Protein AF-A0A8T6W938-F1 (afdb_monomer_lite)

Sequence (135 aa):
MGISQRRRRYALAYLPLYLACYQTELKKRYVLYPPSIAGSMGMLTKFKHVFGVAKIKSLLQHRSKSITSLLNQLLTVVEHNPVFGKEISDAGVKANISRTKESRKRINIGLEGLKSEGWISESEFQAFSELLIKT

Structure (mmCIF, N/CA/C/O backbone):
data_AF-A0A8T6W938-F1
#
_entry.id   AF-A0A8T6W938-F1
#
loop_
_atom_site.group_PDB
_atom_site.id
_atom_site.type_symbol
_atom_site.label_atom_id
_atom_site.label_alt_id
_atom_si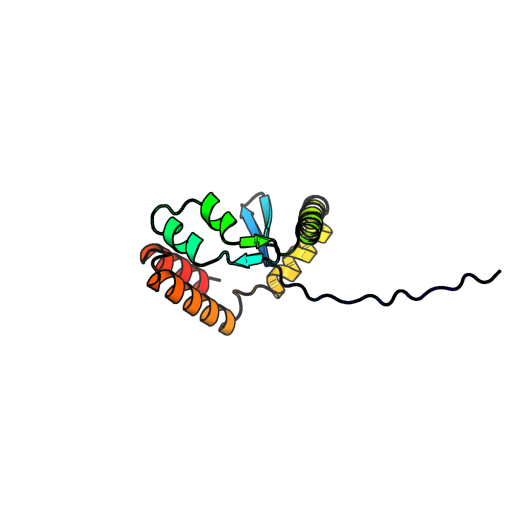te.label_comp_id
_atom_site.label_asym_id
_atom_site.label_entity_id
_atom_site.label_seq_id
_atom_site.pdbx_PDB_ins_code
_atom_site.Cartn_x
_atom_site.Cartn_y
_atom_site.Cartn_z
_atom_site.occupancy
_atom_site.B_iso_or_equiv
_atom_site.auth_seq_id
_atom_site.auth_comp_id
_atom_site.auth_asym_id
_atom_site.auth_atom_id
_atom_site.pdbx_PDB_model_num
ATOM 1 N N . MET A 1 1 ? 20.040 -25.601 -40.547 1.00 40.53 1 MET A N 1
ATOM 2 C CA . MET A 1 1 ? 19.518 -25.896 -39.195 1.00 40.53 1 MET A CA 1
ATOM 3 C C . MET A 1 1 ? 18.621 -24.743 -38.763 1.00 40.53 1 MET A C 1
ATOM 5 O O . MET A 1 1 ? 19.125 -23.647 -38.571 1.00 40.53 1 MET A O 1
ATOM 9 N N . GLY A 1 2 ? 17.301 -24.943 -38.725 1.00 46.81 2 GLY A N 1
ATOM 10 C CA . GLY A 1 2 ? 16.335 -23.894 -38.378 1.00 46.81 2 GLY A CA 1
ATOM 11 C C . GLY A 1 2 ? 15.953 -23.976 -36.904 1.00 46.81 2 GLY A C 1
ATOM 12 O O . GLY A 1 2 ? 15.388 -24.976 -36.469 1.00 46.81 2 GLY A O 1
ATOM 13 N N . ILE A 1 3 ? 16.273 -22.943 -36.127 1.00 55.12 3 ILE A N 1
ATOM 14 C CA . ILE A 1 3 ? 15.902 -22.862 -34.713 1.00 55.12 3 ILE A CA 1
ATOM 15 C C . ILE A 1 3 ? 14.399 -22.576 -34.657 1.00 55.12 3 ILE A C 1
ATOM 17 O O . ILE A 1 3 ? 13.957 -21.470 -34.961 1.00 55.12 3 ILE A O 1
ATOM 21 N N . SER A 1 4 ? 13.601 -23.580 -34.294 1.00 57.41 4 SER A N 1
ATOM 22 C CA . SER A 1 4 ? 12.170 -23.418 -34.023 1.00 57.41 4 SER A CA 1
ATOM 23 C C . SER A 1 4 ? 11.987 -22.414 -32.876 1.00 57.41 4 SER A C 1
ATOM 25 O O . SER A 1 4 ? 12.089 -22.773 -31.700 1.00 57.41 4 SER A O 1
ATOM 27 N N . GLN A 1 5 ? 11.701 -21.150 -33.201 1.00 59.56 5 GLN A N 1
ATOM 28 C CA . GLN A 1 5 ? 11.274 -20.146 -32.229 1.00 59.56 5 GLN A CA 1
ATOM 29 C C . GLN A 1 5 ? 9.915 -20.552 -31.652 1.00 59.56 5 GLN A C 1
ATOM 31 O O . GLN A 1 5 ? 8.846 -20.238 -32.177 1.00 59.56 5 GLN A O 1
ATOM 36 N N . ARG A 1 6 ? 9.953 -21.269 -30.530 1.00 61.56 6 ARG A N 1
ATOM 37 C CA . ARG A 1 6 ? 8.773 -21.606 -29.739 1.00 61.56 6 ARG A CA 1
ATOM 38 C C . ARG A 1 6 ? 8.257 -20.305 -29.114 1.00 61.56 6 ARG A C 1
ATOM 40 O O . ARG A 1 6 ? 8.745 -19.896 -28.063 1.00 61.56 6 ARG A O 1
ATOM 47 N N . ARG A 1 7 ? 7.309 -19.621 -29.772 1.00 60.56 7 ARG A N 1
ATOM 48 C CA . ARG A 1 7 ? 6.605 -18.450 -29.213 1.00 60.56 7 ARG A CA 1
ATOM 49 C C . ARG A 1 7 ? 6.051 -18.833 -27.836 1.00 60.56 7 ARG A C 1
ATOM 51 O O . ARG A 1 7 ? 5.063 -19.562 -27.746 1.00 60.56 7 ARG A O 1
ATOM 58 N N . ARG A 1 8 ? 6.698 -18.382 -26.756 1.00 65.12 8 ARG A N 1
ATOM 59 C CA . ARG A 1 8 ? 6.170 -18.532 -25.395 1.00 65.12 8 ARG A CA 1
ATOM 60 C C . ARG A 1 8 ? 4.864 -17.746 -25.335 1.00 65.12 8 ARG A C 1
ATOM 62 O O . ARG A 1 8 ? 4.865 -16.530 -25.487 1.00 65.12 8 ARG A O 1
ATOM 69 N N . ARG A 1 9 ? 3.741 -18.442 -25.144 1.00 64.81 9 ARG A N 1
ATOM 70 C CA . ARG A 1 9 ? 2.479 -17.794 -24.780 1.00 64.81 9 ARG A CA 1
ATOM 71 C C . ARG A 1 9 ? 2.653 -17.257 -23.362 1.00 64.81 9 ARG A C 1
ATOM 73 O O . ARG A 1 9 ? 2.681 -18.034 -22.413 1.00 64.81 9 ARG A O 1
ATOM 80 N N . TYR A 1 10 ? 2.853 -15.951 -23.231 1.00 68.69 10 TYR A N 1
ATOM 81 C CA . TYR A 1 10 ? 2.894 -15.292 -21.932 1.00 68.69 10 TYR A CA 1
ATOM 82 C C . TYR A 1 10 ? 1.469 -15.216 -21.381 1.00 68.69 10 TYR A C 1
ATOM 84 O O . TYR A 1 10 ? 0.578 -14.678 -22.035 1.00 68.69 10 TYR A O 1
ATOM 92 N N . ALA A 1 11 ? 1.250 -15.771 -20.191 1.00 74.69 11 ALA A N 1
ATOM 93 C CA . ALA A 1 11 ? 0.026 -15.533 -19.443 1.00 74.69 11 ALA A CA 1
ATOM 94 C C . ALA A 1 11 ? 0.171 -14.194 -18.711 1.00 74.69 11 ALA A C 1
ATOM 96 O O . ALA A 1 11 ? 1.070 -14.029 -17.886 1.00 74.69 11 ALA A O 1
ATOM 97 N N . LEU A 1 12 ? -0.693 -13.232 -19.031 1.00 72.69 12 LEU A N 1
ATOM 98 C CA . LEU A 1 12 ? -0.795 -11.977 -18.292 1.00 72.69 12 LEU A CA 1
ATOM 99 C C . LEU A 1 12 ? -1.600 -12.230 -17.016 1.00 72.69 12 LEU A C 1
ATOM 101 O O . LEU A 1 12 ? -2.785 -12.552 -17.076 1.00 72.69 12 LEU A O 1
ATOM 105 N N . ALA A 1 13 ? -0.952 -12.097 -15.862 1.00 68.31 13 ALA A N 1
ATOM 106 C CA . ALA A 1 13 ? -1.606 -12.154 -14.562 1.00 68.31 13 ALA A CA 1
ATOM 107 C C . ALA A 1 13 ? -1.780 -10.730 -14.020 1.00 68.31 13 ALA A C 1
ATOM 109 O O . ALA A 1 13 ? -0.797 -10.047 -13.738 1.00 68.31 13 ALA A O 1
ATOM 110 N N . TYR A 1 14 ? -3.029 -10.290 -13.861 1.00 69.19 14 TYR A N 1
ATOM 111 C CA . TYR A 1 14 ? -3.341 -9.021 -13.206 1.00 69.19 14 TYR A CA 1
ATOM 112 C C . TYR A 1 14 ? -3.360 -9.228 -11.700 1.00 69.19 14 TYR A C 1
ATOM 114 O O . TYR A 1 14 ? -4.185 -9.977 -11.174 1.00 69.19 14 TYR A O 1
ATOM 122 N N . LEU A 1 15 ? -2.430 -8.576 -11.011 1.00 72.62 15 LEU A N 1
ATOM 123 C CA . LEU A 1 15 ? -2.231 -8.772 -9.590 1.00 72.62 15 LEU A CA 1
ATOM 124 C C . LEU A 1 15 ? -2.336 -7.434 -8.846 1.00 72.62 15 LEU A C 1
ATOM 126 O O . LEU A 1 15 ? -1.508 -6.554 -9.084 1.00 72.62 15 LEU A O 1
ATOM 130 N N . PRO A 1 16 ? -3.328 -7.261 -7.953 1.00 74.75 16 PRO A N 1
ATOM 131 C CA . PRO A 1 16 ? -3.483 -6.020 -7.212 1.00 74.75 16 PRO A CA 1
ATOM 132 C C . PRO A 1 16 ? -2.396 -5.912 -6.141 1.00 74.75 16 PRO A C 1
ATOM 134 O O . PRO A 1 16 ? -2.269 -6.782 -5.279 1.00 74.75 16 PRO A O 1
ATOM 137 N N . LEU A 1 17 ? -1.624 -4.831 -6.194 1.00 79.75 17 LEU A N 1
ATOM 138 C CA . LEU A 1 17 ? -0.626 -4.467 -5.193 1.00 79.75 17 LEU A CA 1
ATOM 139 C C . LEU A 1 17 ? -0.807 -3.004 -4.805 1.00 79.75 17 LEU A C 1
ATOM 141 O O . LEU A 1 17 ? -1.305 -2.208 -5.602 1.00 79.75 17 LEU A O 1
ATOM 145 N N . TYR A 1 18 ? -0.376 -2.656 -3.597 1.00 83.50 18 TYR A N 1
ATOM 146 C CA . TYR A 1 18 ? -0.372 -1.273 -3.138 1.00 83.50 18 TYR A CA 1
ATOM 147 C C . TYR A 1 18 ? 1.061 -0.833 -2.873 1.00 83.50 18 TYR A C 1
ATOM 149 O O . TYR A 1 18 ? 1.810 -1.509 -2.168 1.00 83.50 18 TYR A O 1
ATOM 157 N N . LEU A 1 19 ? 1.435 0.312 -3.434 1.00 86.38 19 LEU A N 1
ATOM 158 C CA . LEU A 1 19 ? 2.717 0.957 -3.191 1.00 86.38 19 LEU A CA 1
ATOM 159 C C . LEU A 1 19 ? 2.470 2.242 -2.403 1.00 86.38 19 LEU A C 1
ATOM 161 O O . LEU A 1 19 ? 1.712 3.103 -2.843 1.00 86.38 19 LEU A O 1
ATOM 165 N N . ALA A 1 20 ? 3.118 2.368 -1.251 1.00 86.31 20 ALA A N 1
ATOM 166 C CA . ALA A 1 20 ? 3.124 3.581 -0.449 1.00 86.31 20 ALA A CA 1
ATOM 167 C C . ALA A 1 20 ? 4.504 4.240 -0.520 1.00 86.31 20 ALA A C 1
ATOM 169 O O . ALA A 1 20 ? 5.526 3.564 -0.414 1.00 86.31 20 ALA A O 1
ATOM 170 N N . CYS A 1 21 ? 4.534 5.562 -0.673 1.00 86.56 21 CYS A N 1
ATOM 171 C CA . CYS A 1 21 ? 5.752 6.359 -0.586 1.00 86.56 21 CYS A CA 1
ATOM 172 C C . CYS A 1 21 ? 5.655 7.275 0.632 1.00 86.56 21 CYS A C 1
ATOM 174 O O . CYS A 1 21 ? 4.808 8.164 0.675 1.00 86.56 21 CYS A O 1
ATOM 176 N N . TYR A 1 22 ? 6.539 7.071 1.604 1.00 83.50 22 TYR A N 1
ATOM 177 C CA . TYR A 1 22 ? 6.725 7.977 2.729 1.00 83.50 22 TYR A CA 1
ATOM 178 C C . TYR A 1 22 ? 7.856 8.933 2.380 1.00 83.50 22 TYR A C 1
ATOM 180 O O . TYR A 1 22 ? 8.990 8.503 2.178 1.00 83.50 22 TYR A O 1
ATOM 188 N N . GLN A 1 23 ? 7.551 10.219 2.279 1.00 80.56 23 GLN A N 1
ATOM 189 C CA . GLN A 1 23 ? 8.536 11.239 1.953 1.00 80.56 23 GLN A CA 1
ATOM 190 C C . GLN A 1 23 ? 8.777 12.132 3.168 1.00 80.56 23 GLN A C 1
ATOM 192 O O . GLN A 1 23 ? 7.838 12.683 3.734 1.00 80.56 23 GLN A O 1
ATOM 197 N N . THR A 1 24 ? 10.044 12.280 3.540 1.00 79.00 24 THR A N 1
ATOM 198 C CA . THR A 1 24 ? 10.543 13.414 4.321 1.00 79.00 24 THR A CA 1
ATOM 199 C C . THR A 1 24 ? 11.292 14.359 3.382 1.00 79.00 24 THR A C 1
ATOM 201 O O . THR A 1 24 ? 11.566 14.001 2.234 1.00 79.00 24 THR A O 1
ATOM 204 N N . GLU A 1 25 ? 11.629 15.564 3.842 1.00 73.44 25 GLU A N 1
ATOM 205 C CA . GLU A 1 25 ? 12.258 16.603 3.008 1.00 73.44 25 GLU A CA 1
ATOM 206 C C . GLU A 1 25 ? 13.490 16.110 2.229 1.00 73.44 25 GLU A C 1
ATOM 208 O O . GLU A 1 25 ? 13.700 16.511 1.089 1.00 73.44 25 GLU A O 1
ATOM 213 N N . LEU A 1 26 ? 14.261 15.178 2.803 1.00 72.38 26 LEU A N 1
ATOM 214 C CA . LEU A 1 26 ? 15.516 14.688 2.225 1.00 72.38 26 LEU A CA 1
ATOM 215 C C . LEU A 1 26 ? 15.462 13.242 1.719 1.00 72.38 26 LEU A C 1
ATOM 217 O O . LEU A 1 26 ? 16.393 12.804 1.042 1.00 72.38 26 LEU A O 1
ATOM 221 N N . LYS A 1 27 ? 14.430 12.459 2.064 1.00 77.88 27 LYS A N 1
ATOM 222 C CA . LYS A 1 27 ? 14.390 11.023 1.746 1.00 77.88 27 LYS A CA 1
ATOM 223 C C . LYS A 1 27 ? 12.990 10.537 1.407 1.00 77.88 27 LYS A C 1
ATOM 225 O O . LYS A 1 27 ? 12.019 10.825 2.098 1.00 77.88 27 LYS A O 1
ATOM 230 N N . LYS A 1 28 ? 12.914 9.707 0.368 1.00 81.50 28 LYS A N 1
ATOM 231 C CA . LYS A 1 28 ? 11.734 8.906 0.040 1.00 81.50 28 LYS A CA 1
ATOM 232 C C . LYS A 1 28 ? 11.975 7.472 0.481 1.00 81.50 28 LYS A C 1
ATOM 234 O O . LYS A 1 28 ? 13.034 6.912 0.221 1.00 81.50 28 LYS A O 1
ATOM 239 N N . ARG A 1 29 ? 10.982 6.884 1.135 1.00 84.50 29 ARG A N 1
ATOM 240 C CA . ARG A 1 29 ? 10.953 5.477 1.514 1.00 84.50 29 ARG A CA 1
ATOM 241 C C . ARG A 1 29 ? 9.729 4.833 0.892 1.00 84.50 29 ARG A C 1
ATOM 243 O O . ARG A 1 29 ? 8.599 5.155 1.260 1.00 84.50 29 ARG A O 1
ATOM 250 N N . TYR A 1 30 ? 9.962 3.891 -0.007 1.00 85.25 30 TYR A N 1
ATOM 251 C CA . TYR A 1 30 ? 8.895 3.106 -0.606 1.00 85.25 30 TYR A CA 1
ATOM 252 C C . TYR A 1 30 ? 8.606 1.867 0.240 1.00 85.25 30 TYR A C 1
ATOM 254 O O . TYR A 1 30 ? 9.509 1.201 0.744 1.00 85.25 30 TYR A O 1
ATOM 262 N N . VAL A 1 31 ? 7.324 1.566 0.415 1.00 85.31 31 VAL A N 1
ATOM 263 C CA . VAL A 1 31 ? 6.843 0.350 1.066 1.00 85.31 31 VAL A CA 1
ATOM 264 C C . VAL A 1 31 ? 5.817 -0.285 0.153 1.00 85.31 31 VAL A C 1
ATOM 266 O O . VAL A 1 31 ? 4.832 0.346 -0.230 1.00 85.31 31 VAL A O 1
ATOM 269 N N . LEU A 1 32 ? 6.052 -1.545 -0.188 1.00 85.25 32 LEU A N 1
ATOM 270 C CA . LEU A 1 32 ? 5.143 -2.321 -1.007 1.00 85.25 32 LEU A CA 1
ATOM 271 C C . LEU A 1 32 ? 4.334 -3.267 -0.122 1.00 85.25 32 LEU A C 1
ATOM 273 O O . LEU A 1 32 ? 4.886 -4.033 0.667 1.00 85.25 32 LEU A O 1
ATOM 277 N N . TYR A 1 33 ? 3.017 -3.229 -0.291 1.00 81.25 33 TYR A N 1
ATOM 278 C CA . TYR A 1 33 ? 2.086 -4.161 0.324 1.00 81.25 33 TYR A CA 1
ATOM 279 C C . TYR A 1 33 ? 1.686 -5.201 -0.727 1.00 81.25 33 TYR A C 1
ATOM 281 O O . TYR A 1 33 ? 0.965 -4.875 -1.680 1.00 81.25 33 TYR A O 1
ATOM 289 N N . PRO A 1 34 ? 2.189 -6.443 -0.608 1.00 76.94 34 PRO A N 1
ATOM 290 C CA . PRO A 1 34 ? 1.934 -7.472 -1.599 1.00 76.94 34 PRO A CA 1
ATOM 291 C C . PRO A 1 34 ? 0.480 -7.950 -1.507 1.00 76.94 34 PRO A C 1
ATOM 293 O O . PRO A 1 34 ? -0.173 -7.778 -0.469 1.00 76.94 34 PRO A O 1
ATOM 296 N N . PRO A 1 35 ? -0.018 -8.621 -2.556 1.00 79.75 35 PRO A N 1
ATOM 297 C CA . PRO A 1 35 ? -1.343 -9.220 -2.544 1.00 79.75 35 PRO A CA 1
ATOM 298 C C . PRO A 1 35 ? -1.440 -10.183 -1.368 1.00 79.75 35 PRO A C 1
ATOM 300 O O . PRO A 1 35 ? -0.686 -11.158 -1.268 1.00 79.75 35 PRO A O 1
ATOM 303 N N . SER A 1 36 ? -2.352 -9.875 -0.458 1.00 75.44 36 SER A N 1
ATOM 304 C CA . SER A 1 36 ? -2.465 -10.560 0.820 1.00 75.44 36 SER A CA 1
ATOM 305 C C . SER A 1 36 ? -3.915 -10.933 1.089 1.00 75.44 36 SER A C 1
ATOM 307 O O . SER A 1 36 ? -4.837 -10.290 0.591 1.00 75.44 36 SER A O 1
ATOM 309 N N . ILE A 1 37 ? -4.101 -12.002 1.855 1.00 71.50 37 ILE A N 1
ATOM 310 C CA . ILE A 1 37 ? -5.403 -12.450 2.342 1.00 71.50 37 ILE A CA 1
ATOM 311 C C . ILE A 1 37 ? -5.505 -12.023 3.806 1.00 71.50 37 ILE A C 1
ATOM 313 O O . ILE A 1 37 ? -4.543 -12.179 4.564 1.00 71.50 37 ILE A O 1
ATOM 317 N N . ALA A 1 38 ? -6.654 -11.465 4.186 1.00 68.31 38 ALA A N 1
ATOM 318 C CA . ALA A 1 38 ? -6.934 -11.135 5.575 1.00 68.31 38 ALA A CA 1
ATOM 319 C C . ALA A 1 38 ? -7.041 -12.424 6.411 1.00 68.31 38 ALA A C 1
ATOM 321 O O . ALA A 1 38 ? -7.735 -13.367 6.029 1.00 68.31 3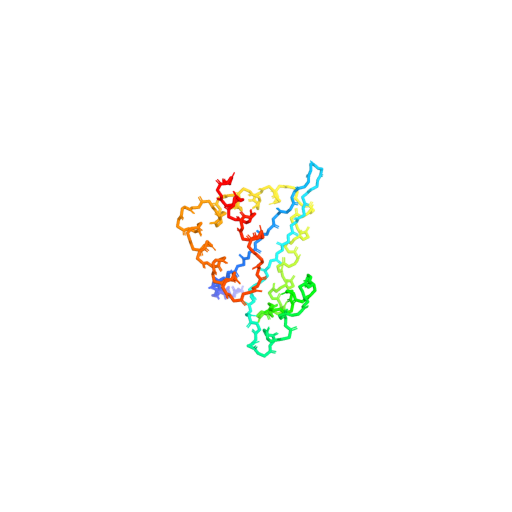8 ALA A O 1
ATOM 322 N N . GLY A 1 39 ? -6.330 -12.476 7.536 1.00 62.50 39 GLY A N 1
ATOM 323 C CA . GLY A 1 39 ? -6.358 -13.589 8.480 1.00 62.50 39 GLY A CA 1
ATOM 324 C C . GLY A 1 39 ? -7.752 -13.806 9.079 1.00 62.50 39 GLY A C 1
ATOM 325 O O . GLY A 1 39 ? -8.547 -12.878 9.199 1.00 62.50 39 GLY A O 1
ATOM 326 N N . SER A 1 40 ? -8.052 -15.055 9.447 1.00 56.34 40 SER A N 1
ATOM 327 C CA . SER A 1 40 ? -9.385 -15.472 9.908 1.00 56.34 40 SER A CA 1
ATOM 328 C C . SER A 1 40 ? -9.841 -14.820 11.227 1.00 56.34 40 SER A C 1
ATOM 330 O O . SER A 1 40 ? -9.041 -14.357 12.042 1.00 56.34 40 SER A O 1
ATOM 332 N N . MET A 1 41 ? -11.155 -14.872 11.465 1.00 50.22 41 MET A N 1
ATOM 333 C CA . MET A 1 41 ? -11.892 -14.279 12.592 1.00 50.22 41 MET A CA 1
ATOM 334 C C . MET A 1 41 ? -11.331 -14.612 13.993 1.00 50.22 41 MET A C 1
ATOM 336 O O . MET A 1 41 ? -11.433 -13.797 14.908 1.00 50.22 41 MET A O 1
ATOM 340 N N . GLY A 1 42 ? -10.658 -15.759 14.161 1.00 53.12 42 GLY A N 1
ATOM 341 C CA . GLY A 1 42 ? -10.002 -16.153 15.420 1.00 53.12 42 GLY A CA 1
ATOM 342 C C . GLY A 1 42 ? -8.739 -15.351 15.767 1.00 53.12 42 GLY A C 1
ATOM 343 O O . GLY A 1 42 ? -8.307 -15.337 16.920 1.00 53.12 42 GLY A O 1
ATOM 344 N N . MET A 1 43 ? -8.149 -14.651 14.794 1.00 53.16 43 MET A N 1
ATOM 345 C CA . MET A 1 43 ? -7.145 -13.626 15.071 1.00 53.16 43 MET A CA 1
ATOM 346 C C . MET A 1 43 ? -7.790 -12.317 15.530 1.00 53.16 43 MET A C 1
ATOM 348 O O . MET A 1 43 ? -7.237 -11.677 16.413 1.00 53.16 43 MET A O 1
ATOM 352 N N . LEU A 1 44 ? -8.971 -11.946 15.025 1.00 52.31 44 LEU A N 1
ATOM 353 C CA . LEU A 1 44 ? -9.628 -10.670 15.354 1.00 52.31 44 LEU A CA 1
ATOM 354 C C . LEU A 1 44 ? -9.948 -10.546 16.860 1.00 52.31 44 LEU A C 1
ATOM 356 O O . LEU A 1 44 ? -9.772 -9.482 17.450 1.00 52.31 44 LEU A O 1
ATOM 360 N N . THR A 1 45 ? -10.319 -11.643 17.530 1.00 54.31 45 THR A N 1
ATOM 361 C CA . THR A 1 45 ? -10.602 -11.646 18.981 1.00 54.31 45 THR A CA 1
ATOM 362 C C . THR A 1 45 ? -9.362 -11.410 19.854 1.00 54.31 45 THR A C 1
ATOM 364 O O . THR A 1 45 ? -9.477 -10.813 20.920 1.00 54.31 45 THR A O 1
ATOM 367 N N . LYS A 1 46 ? -8.157 -11.785 19.395 1.00 53.56 46 LYS A N 1
ATOM 368 C CA . LYS A 1 46 ? -6.878 -11.557 20.112 1.00 53.56 46 LYS A CA 1
ATOM 369 C C . LYS A 1 46 ? -6.313 -10.139 19.935 1.00 53.56 46 LYS A C 1
ATOM 371 O O . LYS A 1 46 ? -5.288 -9.782 20.531 1.00 53.56 46 LYS A O 1
ATOM 376 N N . PHE A 1 47 ? -6.943 -9.346 19.074 1.00 55.84 47 PHE A N 1
ATOM 377 C CA . PHE A 1 47 ? -6.474 -8.023 18.674 1.00 55.84 47 PHE A CA 1
ATOM 378 C C . PHE A 1 47 ? -7.201 -6.881 19.368 1.00 55.84 47 PHE A C 1
ATOM 380 O O . PHE A 1 47 ? -6.595 -5.826 19.521 1.00 55.84 47 PHE A O 1
ATOM 387 N N . LYS A 1 48 ? -8.410 -7.121 19.896 1.00 53.47 48 LYS A N 1
ATOM 388 C CA . LYS A 1 48 ? -9.196 -6.132 20.655 1.00 53.47 48 LYS A CA 1
ATOM 389 C C . LYS A 1 48 ? -8.462 -5.501 21.846 1.00 53.47 48 LYS A C 1
ATOM 391 O O . LYS A 1 48 ? -8.932 -4.503 22.373 1.00 53.47 48 LYS A O 1
ATOM 396 N N . HIS A 1 49 ? -7.336 -6.069 22.287 1.00 53.12 49 HIS A N 1
ATOM 397 C CA . HIS A 1 49 ? -6.680 -5.654 23.524 1.00 53.12 49 HIS A CA 1
ATOM 398 C C . HIS A 1 49 ? -5.327 -4.941 23.370 1.00 53.12 49 HIS A C 1
ATOM 400 O O . HIS A 1 49 ? -4.908 -4.291 24.317 1.00 53.12 49 HIS A O 1
ATOM 406 N N . VAL A 1 50 ? -4.627 -5.018 22.225 1.00 51.59 50 VAL A N 1
ATOM 407 C CA . VAL A 1 50 ? -3.316 -4.343 22.063 1.00 51.59 50 VAL A CA 1
ATOM 408 C C . VAL A 1 50 ? -3.040 -4.029 20.587 1.00 51.59 50 VAL A C 1
ATOM 410 O O . VAL A 1 50 ? -2.663 -4.925 19.824 1.00 51.59 50 VAL A O 1
ATOM 413 N N . PHE A 1 51 ? -3.183 -2.761 20.197 1.00 55.94 51 PHE A N 1
ATOM 414 C CA . PHE A 1 51 ? -2.868 -2.239 18.860 1.00 55.94 51 PHE A CA 1
ATOM 415 C C . PHE A 1 51 ? -1.365 -1.970 18.704 1.00 55.94 51 PHE A C 1
ATOM 417 O O . PHE A 1 51 ? -0.893 -0.841 18.759 1.00 55.94 51 PHE A O 1
ATOM 424 N N . GLY A 1 52 ? -0.580 -3.032 18.522 1.00 57.03 52 GLY A N 1
ATOM 425 C CA . GLY A 1 52 ? 0.818 -2.915 18.099 1.00 57.03 52 GLY A CA 1
ATOM 426 C C . GLY A 1 52 ? 0.963 -3.009 16.575 1.00 57.03 52 GLY A C 1
ATOM 427 O O . GLY A 1 52 ? 0.347 -3.871 15.948 1.00 57.03 52 GLY A O 1
ATOM 428 N N . VAL A 1 53 ? 1.855 -2.214 15.971 1.00 54.16 53 VAL A N 1
ATOM 429 C CA . VAL A 1 53 ? 2.204 -2.261 14.527 1.00 54.16 53 VAL A CA 1
ATOM 430 C C . VAL A 1 53 ? 2.594 -3.678 14.061 1.00 54.16 53 VAL A C 1
ATOM 432 O O . VAL A 1 53 ? 2.294 -4.086 12.937 1.00 54.16 53 VAL A O 1
ATOM 435 N N . ALA A 1 54 ? 3.223 -4.464 14.941 1.00 52.81 54 ALA A N 1
ATOM 436 C CA . ALA A 1 54 ? 3.599 -5.855 14.678 1.00 52.81 54 ALA A CA 1
ATOM 437 C C . ALA A 1 54 ? 2.385 -6.783 14.482 1.00 52.81 54 ALA A C 1
ATOM 439 O O . ALA A 1 54 ? 2.432 -7.710 13.674 1.00 52.81 54 ALA A O 1
ATOM 440 N N . LYS A 1 55 ? 1.278 -6.506 15.175 1.00 56.78 55 LYS A N 1
ATOM 441 C CA . LYS A 1 55 ? 0.045 -7.287 15.092 1.00 56.78 55 LYS A CA 1
ATOM 442 C C . LYS A 1 55 ? -0.668 -7.027 13.760 1.00 56.78 55 LYS A C 1
ATOM 444 O O . LYS A 1 55 ? -1.056 -7.988 13.099 1.00 56.78 55 LYS A O 1
ATOM 449 N N . ILE A 1 56 ? -0.728 -5.779 13.281 1.00 60.59 56 ILE A N 1
ATOM 450 C CA . ILE A 1 56 ? -1.378 -5.429 11.997 1.00 60.59 56 ILE A CA 1
ATOM 451 C C . ILE A 1 56 ? -0.741 -6.172 10.813 1.00 60.59 56 ILE A C 1
ATOM 453 O O . ILE A 1 56 ? -1.451 -6.698 9.961 1.00 60.59 56 ILE A O 1
ATOM 457 N N . LYS A 1 57 ? 0.592 -6.309 10.786 1.00 60.81 57 LYS A N 1
ATOM 458 C CA . LYS A 1 57 ? 1.281 -7.084 9.736 1.00 60.81 57 LYS A CA 1
ATOM 459 C C . LYS A 1 57 ? 0.856 -8.551 9.693 1.00 60.81 57 LYS A C 1
ATOM 461 O O . LYS A 1 57 ? 0.796 -9.122 8.613 1.00 60.81 57 LYS A O 1
ATOM 466 N N . SER A 1 58 ? 0.540 -9.157 10.838 1.00 63.38 58 SER A N 1
ATOM 467 C CA . SER A 1 58 ? 0.091 -10.553 10.872 1.00 63.38 58 SER A CA 1
ATOM 468 C C . SER A 1 58 ? -1.333 -10.748 10.337 1.00 63.38 58 SER A C 1
ATOM 470 O O . SER A 1 58 ? -1.666 -11.857 9.926 1.00 63.38 58 SER A O 1
ATOM 472 N N . LEU A 1 59 ? -2.151 -9.684 10.274 1.00 66.81 59 LEU A N 1
ATOM 473 C CA . LEU A 1 59 ? -3.488 -9.733 9.667 1.00 66.81 59 LEU A CA 1
ATOM 474 C C . LEU A 1 59 ? -3.425 -9.984 8.161 1.00 66.81 59 LEU A C 1
ATOM 476 O O . LEU A 1 59 ? -4.369 -10.529 7.606 1.00 66.81 59 LEU A O 1
ATOM 480 N N . LEU A 1 60 ? -2.340 -9.588 7.496 1.00 72.56 60 LEU A N 1
ATOM 481 C CA . LEU A 1 60 ? -2.182 -9.732 6.055 1.00 72.56 60 LEU A CA 1
ATOM 482 C C . LEU A 1 60 ? -1.183 -10.846 5.762 1.00 72.56 60 LEU A C 1
ATOM 484 O O . LEU A 1 60 ? 0.031 -10.654 5.814 1.00 72.56 60 LEU A O 1
ATOM 488 N N . GLN A 1 61 ? -1.698 -12.024 5.422 1.00 74.25 61 GLN A N 1
ATOM 489 C CA . GLN A 1 61 ? -0.855 -13.133 4.996 1.00 74.25 61 GLN A CA 1
ATOM 490 C C . GLN A 1 61 ? -0.583 -13.028 3.499 1.00 74.25 61 GLN A C 1
ATOM 492 O O . GLN A 1 61 ? -1.509 -12.942 2.690 1.00 74.25 61 GLN A O 1
ATOM 497 N N . HIS A 1 62 ? 0.696 -13.041 3.122 1.00 76.12 62 HIS A N 1
ATOM 498 C CA . HIS A 1 62 ? 1.105 -12.995 1.722 1.00 76.12 62 HIS A CA 1
ATOM 499 C C . HIS A 1 62 ? 0.499 -14.157 0.944 1.00 76.12 62 HIS A C 1
ATOM 501 O O . HIS A 1 62 ? 0.693 -15.320 1.295 1.00 76.12 62 HIS A O 1
ATOM 507 N N . ARG A 1 63 ? -0.169 -13.844 -0.167 1.00 77.44 63 ARG A N 1
ATOM 508 C CA . ARG A 1 63 ? -0.774 -14.863 -1.028 1.00 77.44 63 ARG A CA 1
ATOM 509 C C . ARG A 1 63 ? 0.276 -15.726 -1.731 1.00 77.44 63 ARG A C 1
ATOM 511 O O . ARG A 1 63 ? 0.016 -16.879 -2.048 1.00 77.44 63 ARG A O 1
ATOM 518 N N . SER A 1 64 ? 1.456 -15.163 -1.994 1.00 82.12 64 SER A N 1
ATOM 519 C CA . SER A 1 64 ? 2.576 -15.863 -2.624 1.00 82.12 64 SER A CA 1
ATOM 520 C C . SER A 1 64 ? 3.910 -15.272 -2.183 1.00 82.12 64 SER A C 1
ATOM 522 O O . SER A 1 64 ? 4.169 -14.086 -2.382 1.00 82.12 64 SER A O 1
ATOM 524 N N . LYS A 1 65 ? 4.786 -16.120 -1.632 1.00 82.06 65 LYS A N 1
ATOM 525 C CA . LYS A 1 65 ? 6.136 -15.722 -1.207 1.00 82.06 65 LYS A CA 1
ATOM 526 C C . LYS A 1 65 ? 7.007 -15.289 -2.388 1.00 82.06 65 LYS A C 1
ATOM 528 O O . LYS A 1 65 ? 7.718 -14.295 -2.282 1.00 82.06 65 LYS A O 1
ATOM 533 N N . SER A 1 66 ? 6.924 -15.999 -3.515 1.00 83.88 66 SER A N 1
ATOM 534 C CA . SER A 1 66 ? 7.721 -15.704 -4.713 1.00 83.88 66 SER A CA 1
ATOM 535 C C . SER A 1 66 ? 7.371 -14.342 -5.301 1.00 83.88 66 SER A C 1
ATOM 537 O O . SER A 1 66 ? 8.259 -13.578 -5.666 1.00 83.88 66 SER A O 1
ATOM 539 N N . ILE A 1 67 ? 6.079 -14.007 -5.329 1.00 83.06 67 ILE A N 1
ATOM 540 C CA . ILE A 1 67 ? 5.618 -12.693 -5.779 1.00 83.06 67 ILE A CA 1
ATOM 541 C C . ILE A 1 67 ? 6.119 -11.613 -4.824 1.00 83.06 67 ILE A C 1
ATOM 543 O O . ILE A 1 67 ? 6.681 -10.626 -5.280 1.00 83.06 67 ILE A O 1
ATOM 547 N N . THR A 1 68 ? 5.974 -11.799 -3.509 1.00 83.56 68 THR A N 1
ATOM 548 C CA . THR A 1 68 ? 6.490 -10.831 -2.532 1.00 83.56 68 THR A CA 1
ATOM 549 C C . THR A 1 68 ? 7.996 -10.613 -2.691 1.00 83.56 68 THR A C 1
ATOM 551 O O . THR A 1 68 ? 8.453 -9.478 -2.647 1.00 83.56 68 THR A O 1
ATOM 554 N N . SER A 1 69 ? 8.772 -11.674 -2.932 1.00 86.00 69 SER A N 1
ATOM 555 C CA . SER A 1 69 ? 10.214 -11.561 -3.168 1.00 86.00 69 SER A CA 1
ATOM 556 C C . SER A 1 69 ? 10.535 -10.746 -4.424 1.00 86.00 69 SER A C 1
ATOM 558 O O . SER A 1 69 ? 11.368 -9.845 -4.349 1.00 86.00 69 SER A O 1
ATOM 560 N N . LEU A 1 70 ? 9.841 -11.002 -5.536 1.00 85.44 70 LEU A N 1
ATOM 561 C CA . LEU A 1 70 ? 9.998 -10.234 -6.775 1.00 85.44 70 LEU A CA 1
ATOM 562 C C . LEU A 1 70 ? 9.621 -8.758 -6.580 1.00 85.44 70 LEU A C 1
ATOM 564 O O . LEU A 1 70 ? 10.328 -7.861 -7.032 1.00 85.44 70 LEU A O 1
ATOM 568 N N . LEU A 1 71 ? 8.536 -8.491 -5.856 1.00 84.88 71 LEU A N 1
ATOM 569 C CA . LEU A 1 71 ? 8.095 -7.130 -5.564 1.00 84.88 71 LEU A CA 1
ATOM 570 C C . LEU A 1 71 ? 9.035 -6.397 -4.592 1.00 84.88 71 LEU A C 1
ATOM 572 O O . LEU A 1 71 ? 9.186 -5.185 -4.690 1.00 84.88 71 LEU A O 1
ATOM 576 N N . ASN A 1 72 ? 9.718 -7.106 -3.694 1.00 85.19 72 ASN A N 1
ATOM 577 C CA . ASN A 1 72 ? 10.745 -6.499 -2.845 1.00 85.19 72 ASN A CA 1
ATOM 578 C C . ASN A 1 72 ? 11.997 -6.115 -3.646 1.00 85.19 72 ASN A C 1
ATOM 580 O O . ASN A 1 72 ? 12.587 -5.074 -3.377 1.00 85.19 72 ASN A O 1
ATOM 584 N N . GLN A 1 73 ? 12.379 -6.900 -4.660 1.00 87.62 73 GLN A N 1
ATOM 585 C CA . GLN A 1 73 ? 13.483 -6.537 -5.560 1.00 87.62 73 GLN A CA 1
ATOM 586 C C . GLN A 1 73 ? 13.173 -5.270 -6.365 1.00 87.62 73 GLN A C 1
ATOM 588 O O . GLN A 1 73 ? 14.069 -4.463 -6.605 1.00 87.62 73 GLN A O 1
ATOM 593 N N . LEU A 1 74 ? 11.903 -5.055 -6.730 1.00 85.38 74 LEU A N 1
ATOM 594 C CA . LEU A 1 74 ? 11.463 -3.816 -7.374 1.00 85.38 74 LEU A CA 1
ATOM 595 C C . LEU A 1 74 ? 11.821 -2.585 -6.529 1.00 85.38 74 LEU A C 1
ATOM 597 O O . LEU A 1 74 ? 12.292 -1.596 -7.081 1.00 85.38 74 LEU A O 1
ATOM 601 N N . LEU A 1 75 ? 11.649 -2.651 -5.202 1.00 86.81 75 LEU A N 1
ATOM 602 C CA . LEU A 1 75 ? 11.999 -1.546 -4.303 1.00 86.81 75 LEU A CA 1
ATOM 603 C C . LEU A 1 75 ? 13.493 -1.218 -4.363 1.00 86.81 75 LEU A C 1
ATOM 605 O O . LEU A 1 75 ? 13.856 -0.048 -4.436 1.00 86.81 75 LEU A O 1
ATOM 609 N N . THR A 1 76 ? 14.350 -2.239 -4.427 1.00 86.94 76 THR A N 1
ATOM 610 C CA . THR A 1 76 ? 15.793 -2.043 -4.599 1.00 86.94 76 THR A CA 1
ATOM 611 C C . THR A 1 76 ? 16.100 -1.307 -5.904 1.00 86.94 76 THR A C 1
ATOM 613 O O . THR A 1 76 ? 16.902 -0.379 -5.905 1.00 86.94 76 THR A O 1
ATOM 616 N N . VAL A 1 77 ? 15.434 -1.655 -7.009 1.00 88.44 77 VAL A N 1
ATOM 617 C CA . VAL A 1 77 ? 15.629 -0.969 -8.300 1.00 88.44 77 VAL A CA 1
ATOM 618 C C . VAL A 1 77 ? 15.161 0.487 -8.240 1.00 88.44 77 VAL A C 1
ATOM 620 O O . VAL A 1 77 ? 15.853 1.369 -8.744 1.00 88.44 77 VAL A O 1
ATOM 623 N N . VAL A 1 78 ? 14.023 0.752 -7.591 1.00 87.00 78 VAL A N 1
ATOM 624 C CA . VAL A 1 78 ? 13.491 2.111 -7.386 1.00 87.00 78 VAL A CA 1
ATOM 625 C C . VAL A 1 78 ? 14.461 2.990 -6.596 1.00 87.00 78 VAL A C 1
ATOM 627 O O . VAL A 1 78 ? 14.598 4.170 -6.906 1.00 87.00 78 VAL A O 1
ATOM 630 N N . GLU A 1 79 ? 15.140 2.431 -5.595 1.00 84.38 79 GLU A N 1
ATOM 631 C CA . GLU A 1 79 ? 16.103 3.170 -4.773 1.00 84.38 79 GLU A CA 1
ATOM 632 C C . GLU A 1 79 ? 17.414 3.472 -5.512 1.00 84.38 79 GLU A C 1
ATOM 634 O O . GLU A 1 79 ? 17.963 4.560 -5.356 1.00 84.38 79 GLU A O 1
ATOM 639 N N . HIS A 1 80 ? 17.911 2.538 -6.330 1.00 87.69 80 HIS A N 1
ATOM 640 C CA . HIS A 1 80 ? 19.209 2.684 -7.004 1.00 87.69 80 HIS A CA 1
ATOM 641 C C . HIS A 1 80 ? 19.121 3.423 -8.345 1.00 87.69 80 HIS A C 1
ATOM 643 O O . HIS A 1 80 ? 20.121 3.970 -8.807 1.00 87.69 80 HIS A O 1
ATOM 649 N N . ASN A 1 81 ? 17.948 3.442 -8.988 1.00 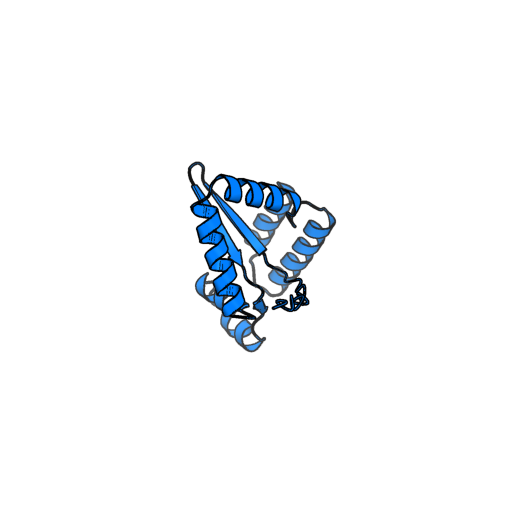89.94 81 ASN A N 1
ATOM 650 C CA . ASN A 1 81 ? 17.746 4.099 -10.275 1.00 89.94 81 ASN A CA 1
ATOM 651 C C . ASN A 1 81 ? 16.794 5.304 -10.134 1.00 89.94 81 ASN A C 1
ATOM 653 O O . ASN A 1 81 ? 15.573 5.122 -10.102 1.00 89.94 81 ASN A O 1
ATOM 657 N N . PRO A 1 82 ? 17.315 6.546 -10.109 1.00 85.62 82 PRO A N 1
ATOM 658 C CA . PRO A 1 82 ? 16.495 7.739 -9.902 1.00 85.62 82 PRO A CA 1
ATOM 659 C C . PRO A 1 82 ? 15.523 8.017 -11.056 1.00 85.62 82 PRO A C 1
ATOM 661 O O . PRO A 1 82 ? 14.445 8.564 -10.820 1.00 85.62 82 PRO A O 1
ATOM 664 N N . VAL A 1 83 ? 15.863 7.622 -12.291 1.00 90.56 83 VAL A N 1
ATOM 665 C CA . VAL A 1 83 ? 14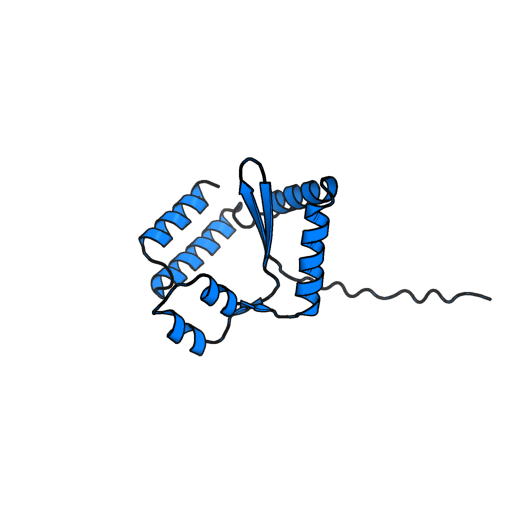.968 7.762 -13.453 1.00 90.56 83 VAL A CA 1
ATOM 666 C C . VAL A 1 83 ? 13.754 6.856 -13.270 1.00 90.56 83 VAL A C 1
ATOM 668 O O . VAL A 1 83 ? 12.618 7.323 -13.326 1.00 90.56 83 VAL A O 1
ATOM 671 N N . PHE A 1 84 ? 13.996 5.587 -12.939 1.00 88.25 84 PHE A N 1
ATOM 672 C CA . PHE A 1 84 ? 12.928 4.626 -12.677 1.00 88.25 84 PHE A CA 1
ATOM 673 C C . PHE A 1 84 ? 12.082 5.021 -11.459 1.00 88.25 84 PHE A C 1
ATOM 675 O O . PHE A 1 84 ? 10.855 4.952 -11.492 1.00 88.25 84 PHE A O 1
ATOM 682 N N . GLY A 1 85 ? 12.717 5.504 -10.387 1.00 87.19 85 GLY A N 1
ATOM 683 C CA . GLY A 1 85 ? 12.003 5.987 -9.208 1.00 87.19 85 GLY A CA 1
ATOM 684 C C . GLY A 1 85 ? 11.088 7.181 -9.499 1.00 87.19 85 GLY A C 1
ATOM 685 O O . GLY A 1 85 ? 10.003 7.272 -8.920 1.00 87.19 85 GLY A O 1
ATOM 686 N N . LYS A 1 86 ? 11.478 8.069 -10.423 1.00 87.81 86 LYS A N 1
ATO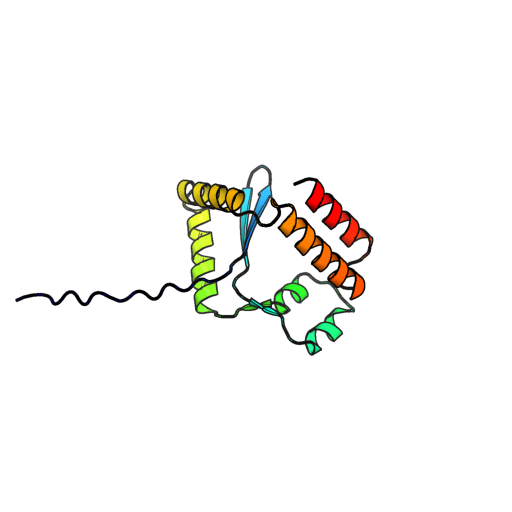M 687 C CA . LYS A 1 86 ? 10.616 9.159 -10.893 1.00 87.81 86 LYS A CA 1
ATOM 688 C C . LYS A 1 86 ? 9.415 8.627 -11.678 1.00 87.81 86 LYS A C 1
ATOM 690 O O . LYS A 1 86 ? 8.294 9.009 -11.360 1.00 87.81 86 LYS A O 1
ATOM 695 N N . GLU A 1 87 ? 9.621 7.706 -12.619 1.00 89.88 87 GLU A N 1
ATOM 696 C CA . GLU A 1 87 ? 8.524 7.090 -13.386 1.00 89.88 87 GLU A CA 1
ATOM 697 C C . GLU A 1 87 ? 7.501 6.393 -12.478 1.00 89.88 87 GLU A C 1
ATOM 699 O O . GLU A 1 87 ? 6.293 6.565 -12.647 1.00 89.88 87 GLU A O 1
ATOM 704 N N . ILE A 1 88 ? 7.973 5.658 -11.466 1.00 88.56 88 ILE A N 1
ATOM 705 C CA . ILE A 1 88 ? 7.112 5.009 -10.469 1.00 88.56 88 ILE A CA 1
ATOM 706 C C . ILE A 1 88 ? 6.340 6.039 -9.640 1.00 88.56 88 ILE A C 1
ATOM 708 O O . ILE A 1 88 ? 5.150 5.850 -9.384 1.00 88.56 88 ILE A O 1
ATOM 712 N N . SER A 1 89 ? 6.986 7.135 -9.239 1.00 86.62 89 SER A N 1
ATOM 713 C CA . SER A 1 89 ? 6.327 8.233 -8.525 1.00 86.62 89 SER A CA 1
ATOM 714 C C . SER A 1 89 ? 5.219 8.862 -9.375 1.00 86.62 89 SER A C 1
ATOM 716 O O . SER A 1 89 ? 4.095 9.015 -8.899 1.00 86.62 89 SER A O 1
ATOM 718 N N . ASP A 1 90 ? 5.502 9.180 -10.638 1.00 89.12 90 ASP A N 1
ATOM 719 C CA . ASP A 1 90 ? 4.545 9.808 -11.553 1.00 89.12 90 ASP A CA 1
ATOM 720 C C . ASP A 1 90 ? 3.359 8.874 -11.847 1.00 89.12 90 ASP A C 1
ATOM 722 O O . ASP A 1 90 ? 2.192 9.281 -11.779 1.00 89.12 90 ASP A O 1
ATOM 726 N N . ALA A 1 91 ? 3.637 7.586 -12.079 1.00 88.81 91 ALA A N 1
ATOM 727 C CA . ALA A 1 91 ? 2.613 6.558 -12.229 1.00 88.81 91 ALA A CA 1
ATOM 728 C C . ALA A 1 91 ? 1.761 6.411 -10.957 1.00 88.81 91 ALA A C 1
ATOM 730 O O . ALA A 1 91 ? 0.534 6.341 -11.044 1.00 88.81 91 ALA A O 1
ATOM 731 N N . GLY A 1 92 ? 2.389 6.424 -9.778 1.00 86.88 92 GLY A N 1
ATOM 732 C CA . GLY A 1 92 ? 1.710 6.361 -8.485 1.00 86.88 92 GLY A CA 1
ATOM 733 C C . GLY A 1 92 ? 0.793 7.559 -8.239 1.00 86.88 92 GLY A C 1
ATOM 734 O O . GLY A 1 92 ? -0.339 7.384 -7.797 1.00 86.88 92 GLY A O 1
ATOM 735 N N . VAL A 1 93 ? 1.223 8.773 -8.595 1.00 85.00 93 VAL A N 1
ATOM 736 C CA . VAL A 1 93 ? 0.397 9.992 -8.508 1.00 85.00 93 VAL A CA 1
ATOM 737 C C . VAL A 1 93 ? -0.807 9.925 -9.453 1.00 85.00 93 VAL A C 1
ATOM 739 O O . VAL A 1 93 ? -1.904 10.366 -9.089 1.00 85.00 93 VAL A O 1
ATOM 742 N N . LYS A 1 94 ? -0.633 9.356 -10.651 1.00 86.31 94 LYS A N 1
ATOM 743 C CA . LYS A 1 94 ? -1.718 9.150 -11.623 1.00 86.31 94 LYS A CA 1
ATOM 744 C C . LYS A 1 94 ? -2.710 8.074 -11.169 1.00 86.31 94 LYS A C 1
ATOM 746 O O . LYS A 1 94 ? -3.910 8.244 -11.353 1.00 86.31 94 LYS A O 1
ATOM 751 N N . ALA A 1 95 ? -2.216 6.995 -10.565 1.00 84.69 95 ALA A N 1
ATOM 752 C CA . ALA A 1 95 ? -3.007 5.855 -10.100 1.00 84.69 95 ALA A CA 1
ATOM 753 C C . ALA A 1 95 ? -3.424 5.950 -8.619 1.00 84.69 95 ALA A C 1
ATOM 755 O O . ALA A 1 95 ? -3.903 4.969 -8.050 1.00 84.69 95 ALA A O 1
ATOM 756 N N . ASN A 1 96 ? -3.231 7.107 -7.977 1.00 83.81 96 ASN A N 1
ATOM 757 C CA . ASN A 1 96 ? -3.486 7.273 -6.552 1.00 83.81 96 ASN A CA 1
ATOM 758 C C . ASN A 1 96 ? -4.968 7.031 -6.235 1.00 83.81 96 ASN A C 1
ATOM 760 O O . ASN A 1 96 ? -5.841 7.820 -6.608 1.00 83.81 96 ASN A O 1
ATOM 764 N N . ILE A 1 97 ? -5.229 5.959 -5.486 1.00 82.12 97 ILE A N 1
ATOM 765 C CA . ILE A 1 97 ? -6.579 5.546 -5.111 1.00 82.12 97 ILE A CA 1
ATOM 766 C C . ILE A 1 97 ? -7.310 6.628 -4.316 1.00 82.12 97 ILE A C 1
ATOM 768 O O . ILE A 1 97 ? -8.511 6.761 -4.474 1.00 82.12 97 ILE A O 1
ATOM 772 N N . SER A 1 98 ? -6.621 7.465 -3.540 1.00 80.12 98 SER A N 1
ATOM 773 C CA . SER A 1 98 ? -7.259 8.488 -2.702 1.00 80.12 98 SER A CA 1
ATOM 774 C C . SER A 1 98 ? -7.695 9.739 -3.476 1.00 80.12 98 SER A C 1
ATOM 776 O O . SER A 1 98 ? -8.320 10.630 -2.904 1.00 80.12 98 SER A O 1
ATOM 778 N N . ARG A 1 99 ? -7.389 9.853 -4.778 1.00 80.81 99 ARG A N 1
ATOM 779 C CA . ARG A 1 99 ? -7.698 11.068 -5.553 1.00 80.81 99 ARG A CA 1
ATOM 780 C C . ARG A 1 99 ? -9.151 11.185 -5.999 1.00 80.81 99 ARG A C 1
ATOM 782 O O . ARG A 1 99 ? -9.642 12.303 -6.116 1.00 80.81 99 ARG A O 1
ATOM 789 N N . THR A 1 100 ? -9.848 10.081 -6.257 1.00 84.31 100 THR A N 1
ATOM 790 C CA . THR A 1 100 ? -11.216 10.150 -6.794 1.00 84.31 100 THR A CA 1
ATOM 791 C C . THR A 1 100 ? -12.252 10.268 -5.676 1.00 84.31 100 THR A C 1
ATOM 793 O O . THR A 1 100 ? -12.105 9.678 -4.603 1.00 84.31 100 THR A O 1
ATOM 796 N N . LYS A 1 101 ? -13.344 11.005 -5.932 1.00 85.19 101 LYS A N 1
ATOM 797 C CA . LYS A 1 101 ? -14.462 11.136 -4.976 1.00 85.19 101 LYS A CA 1
ATOM 798 C C . LYS A 1 101 ? -15.061 9.773 -4.610 1.00 85.19 101 LYS A C 1
ATOM 800 O O . LYS A 1 101 ? -15.372 9.526 -3.448 1.00 85.19 101 LYS A O 1
ATOM 805 N N . GLU A 1 102 ? -15.182 8.877 -5.589 1.00 87.00 102 GLU A N 1
ATOM 806 C CA . GLU A 1 102 ? -15.705 7.520 -5.397 1.00 87.00 102 GLU A CA 1
ATOM 807 C C . GLU A 1 102 ? -14.821 6.684 -4.472 1.00 87.00 102 GLU A C 1
ATOM 809 O O . GLU A 1 102 ? -15.322 6.044 -3.545 1.00 87.00 102 GLU A O 1
ATOM 814 N N . SER A 1 103 ? -13.504 6.721 -4.678 1.00 84.62 103 SER A N 1
ATOM 815 C CA . SER A 1 103 ? -12.575 6.009 -3.811 1.00 84.62 103 SER A CA 1
ATOM 816 C C . SER A 1 103 ? -12.556 6.594 -2.405 1.00 84.62 103 SER A C 1
ATOM 818 O O . SER A 1 103 ? -12.584 5.824 -1.453 1.00 84.62 103 SER A O 1
ATOM 820 N N . ARG A 1 104 ? -12.595 7.926 -2.241 1.00 87.00 104 ARG A N 1
ATOM 821 C CA . ARG A 1 104 ? -12.709 8.553 -0.909 1.00 87.00 104 ARG A CA 1
ATOM 822 C C . ARG A 1 104 ? -13.964 8.094 -0.177 1.00 87.00 104 ARG A C 1
ATOM 824 O O . ARG A 1 104 ? -13.876 7.723 0.986 1.00 87.00 104 ARG A O 1
ATOM 831 N N . LYS A 1 105 ? -15.108 8.034 -0.868 1.00 89.12 105 LYS A N 1
ATOM 832 C CA . LYS A 1 105 ? -16.358 7.513 -0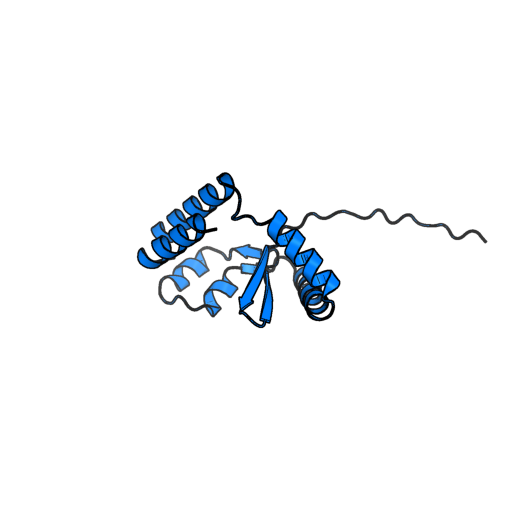.295 1.00 89.12 105 LYS A CA 1
ATOM 833 C C . LYS A 1 105 ? -16.206 6.058 0.153 1.00 89.12 105 LYS A C 1
ATOM 835 O O . LYS A 1 105 ? -16.605 5.721 1.261 1.00 89.12 105 LYS A O 1
ATOM 840 N N . ARG A 1 106 ? -15.605 5.201 -0.680 1.00 88.56 106 ARG A N 1
ATOM 841 C CA . ARG A 1 106 ? -15.345 3.792 -0.335 1.00 88.56 106 ARG A CA 1
ATOM 842 C C . ARG A 1 106 ? -14.393 3.642 0.850 1.00 88.56 106 ARG A C 1
ATOM 844 O O . ARG A 1 106 ? -14.642 2.806 1.711 1.00 88.56 106 ARG A O 1
ATOM 851 N N . ILE A 1 107 ? -13.335 4.450 0.902 1.00 88.69 107 ILE A N 1
ATOM 852 C CA . ILE A 1 107 ? -12.396 4.469 2.027 1.00 88.69 107 ILE A CA 1
ATOM 853 C C . ILE A 1 107 ? -13.127 4.906 3.300 1.00 88.69 107 ILE A C 1
ATOM 855 O O . ILE A 1 107 ? -12.971 4.249 4.322 1.00 88.69 107 ILE A O 1
ATOM 859 N N . ASN A 1 108 ? -13.969 5.941 3.233 1.00 89.88 108 ASN A N 1
ATOM 860 C CA . ASN A 1 108 ? -14.720 6.421 4.392 1.00 89.88 108 ASN A CA 1
ATOM 861 C C . ASN A 1 108 ? -15.690 5.365 4.942 1.00 89.88 108 ASN A C 1
ATOM 863 O O . ASN A 1 108 ? -15.701 5.122 6.140 1.00 89.88 108 ASN A O 1
ATOM 867 N N . ILE A 1 109 ? -16.419 4.664 4.065 1.00 91.19 109 ILE A N 1
ATOM 868 C CA . ILE A 1 109 ? -17.274 3.529 4.460 1.00 91.19 109 ILE A CA 1
ATOM 869 C C . ILE A 1 109 ? -16.444 2.448 5.172 1.00 91.19 109 ILE A C 1
ATOM 871 O O . ILE A 1 109 ? -16.864 1.899 6.188 1.00 91.19 109 ILE A O 1
ATOM 875 N N . GLY A 1 110 ? -15.246 2.149 4.661 1.00 87.88 110 GLY A N 1
ATOM 876 C CA . GLY A 1 110 ? -14.330 1.209 5.308 1.00 87.88 110 GLY A CA 1
ATOM 877 C C . GLY A 1 110 ? -13.872 1.682 6.692 1.00 87.88 110 GLY A C 1
ATOM 878 O O . GLY A 1 110 ? -13.853 0.890 7.630 1.00 87.88 110 GLY A O 1
ATOM 879 N N . LEU A 1 111 ? -13.541 2.967 6.836 1.00 89.31 111 LEU A N 1
ATOM 880 C CA . LEU A 1 111 ? -13.147 3.570 8.112 1.00 89.31 111 LEU A CA 1
ATOM 881 C C . LEU A 1 111 ? -14.293 3.566 9.136 1.00 89.31 111 LEU A C 1
ATOM 883 O O . LEU A 1 111 ? -14.058 3.248 10.299 1.00 89.31 111 LEU A O 1
ATOM 887 N N . GLU A 1 112 ? -15.526 3.847 8.710 1.00 90.94 112 GLU A N 1
ATOM 888 C CA . GLU A 1 112 ? -16.725 3.735 9.552 1.00 90.94 112 GLU A CA 1
ATOM 889 C C . GLU A 1 112 ? -16.927 2.297 10.047 1.00 90.94 112 GLU A C 1
ATOM 891 O O . GLU A 1 112 ? -17.172 2.081 11.236 1.00 90.94 112 GLU A O 1
ATOM 896 N N . GLY A 1 113 ? -16.746 1.308 9.164 1.00 87.19 113 GLY A N 1
ATOM 897 C CA . GLY A 1 113 ? -16.770 -0.109 9.531 1.00 87.19 113 GLY A CA 1
ATOM 898 C C . GLY A 1 113 ? -15.724 -0.438 10.597 1.00 87.19 113 GLY A C 1
ATOM 899 O O . GLY A 1 113 ? -16.065 -0.963 11.659 1.00 87.19 113 GLY A O 1
ATOM 900 N N . LEU A 1 114 ? -14.471 -0.031 10.372 1.00 83.25 114 LEU A N 1
ATOM 901 C CA . LEU A 1 114 ? -13.374 -0.227 11.324 1.00 83.25 114 LEU A CA 1
ATOM 902 C C . LEU A 1 114 ? -13.665 0.418 12.684 1.00 83.25 114 LEU A C 1
ATOM 904 O O . LEU A 1 114 ? -13.441 -0.209 13.718 1.00 83.25 114 LEU A O 1
ATOM 908 N N . LYS A 1 115 ? -14.206 1.637 12.701 1.00 84.81 115 LYS A N 1
ATOM 909 C CA . LYS A 1 115 ? -14.631 2.316 13.929 1.00 84.81 115 LYS A CA 1
ATOM 910 C C . LYS A 1 115 ? -15.735 1.536 14.648 1.00 84.81 115 LYS A C 1
ATOM 912 O O . LYS A 1 115 ? -15.629 1.303 15.848 1.00 84.81 115 LYS A O 1
ATOM 917 N N . SER A 1 116 ? -16.774 1.108 13.927 1.00 82.94 116 SER A N 1
ATOM 918 C CA . SER A 1 116 ? -17.917 0.383 14.507 1.00 82.94 116 SER A CA 1
ATOM 919 C C . SER A 1 116 ? -17.520 -0.953 15.143 1.00 82.94 116 SER A C 1
ATOM 921 O O . SER A 1 116 ? -18.066 -1.358 16.166 1.00 82.94 116 SER A O 1
ATOM 923 N N . GLU A 1 117 ? -16.512 -1.610 14.575 1.00 80.44 117 GLU A N 1
ATOM 924 C CA . GLU A 1 117 ? -15.933 -2.850 15.085 1.00 80.44 117 GLU A CA 1
ATOM 925 C C . GLU A 1 117 ? -14.910 -2.620 16.221 1.00 80.44 117 GLU A C 1
ATOM 927 O O . GLU A 1 117 ? -14.439 -3.582 16.837 1.00 80.44 117 GLU A O 1
ATOM 932 N N . GLY A 1 118 ? -14.581 -1.359 16.524 1.00 75.88 118 GLY A N 1
ATOM 933 C CA . GLY A 1 118 ? -13.633 -0.966 17.566 1.00 75.88 118 GLY A CA 1
ATOM 934 C C . GLY A 1 118 ? -12.160 -1.089 17.164 1.00 75.88 118 GLY A C 1
ATOM 935 O O . GLY A 1 118 ? -11.306 -1.214 18.040 1.00 75.88 118 GLY A O 1
ATOM 936 N N . TRP A 1 119 ? -11.844 -1.087 15.863 1.00 75.69 119 TRP A N 1
ATOM 937 C CA . TRP A 1 119 ? -10.461 -1.133 15.358 1.00 75.69 119 TRP A CA 1
ATOM 938 C C . TRP A 1 119 ? -9.715 0.184 15.478 1.00 75.69 119 TRP A C 1
ATOM 940 O O . TRP A 1 119 ? -8.490 0.191 15.538 1.00 75.69 119 TRP A O 1
ATOM 950 N N . ILE A 1 120 ? -10.446 1.287 15.438 1.00 81.56 120 ILE A N 1
ATOM 951 C CA . ILE A 1 120 ? -9.900 2.631 15.540 1.00 81.56 120 ILE A CA 1
ATOM 952 C C . ILE A 1 120 ? -10.783 3.429 16.487 1.00 81.56 120 ILE A C 1
ATOM 954 O O . ILE A 1 120 ? -12.000 3.234 16.545 1.00 81.56 120 ILE A O 1
ATOM 958 N N . SER A 1 121 ? -10.155 4.314 17.242 1.00 84.88 121 SER A N 1
ATOM 959 C CA . SER A 1 121 ? -10.840 5.267 18.106 1.00 84.88 121 SER A CA 1
ATOM 960 C C . SER A 1 121 ? -11.566 6.349 17.296 1.00 84.88 121 SER A C 1
ATOM 962 O O . SER A 1 121 ? -11.298 6.562 16.112 1.00 84.88 121 SER A O 1
ATOM 964 N N . GLU A 1 122 ? -12.475 7.079 17.949 1.00 88.38 122 GLU A N 1
ATOM 965 C CA . GLU A 1 122 ? -13.135 8.252 17.354 1.00 88.38 122 GLU A CA 1
ATOM 966 C C . GLU A 1 122 ? -12.119 9.305 16.891 1.00 88.38 122 GLU A C 1
ATOM 968 O O . GLU A 1 122 ? -12.255 9.877 15.813 1.00 88.38 122 GLU A O 1
ATOM 973 N N . SER A 1 123 ? -11.074 9.544 17.687 1.00 88.00 123 SER A N 1
ATOM 974 C CA . SER A 1 123 ? -10.035 10.524 17.366 1.00 88.00 123 SER A CA 1
ATOM 975 C C . SER A 1 123 ? -9.210 10.108 16.147 1.00 88.00 123 SER A C 1
ATOM 977 O O . SER A 1 123 ? -8.907 10.948 15.301 1.00 88.00 123 SER A O 1
ATOM 979 N N . GLU A 1 124 ? -8.883 8.819 16.016 1.00 87.06 124 GLU A N 1
ATOM 980 C CA . GLU A 1 124 ? -8.211 8.278 14.828 1.00 87.06 124 GLU A CA 1
ATOM 981 C C . GLU A 1 124 ? -9.103 8.363 13.585 1.00 87.06 124 GLU A C 1
ATOM 983 O O . GLU A 1 124 ? -8.635 8.776 12.524 1.00 87.06 124 GLU A O 1
ATOM 988 N N . PHE A 1 125 ? -10.394 8.038 13.712 1.00 88.50 125 PHE A N 1
ATOM 989 C CA . PHE A 1 125 ? -11.360 8.167 12.620 1.00 88.50 125 PHE A CA 1
ATOM 990 C C . PHE A 1 125 ? -11.446 9.611 12.097 1.00 88.50 125 PHE A C 1
ATOM 992 O O . PHE A 1 125 ? -11.369 9.828 10.882 1.00 88.50 125 PHE A O 1
ATOM 999 N N . GLN A 1 126 ? -11.510 10.598 12.995 1.00 90.06 126 GLN A N 1
ATOM 1000 C CA . GLN A 1 126 ? -11.546 12.016 12.620 1.00 90.06 126 GLN A CA 1
ATOM 1001 C C . GLN A 1 126 ? -10.252 12.441 11.927 1.00 90.06 126 GLN A C 1
ATOM 1003 O O . GLN A 1 126 ? -10.299 13.044 10.854 1.00 90.06 126 GLN A O 1
ATOM 1008 N N . ALA A 1 127 ? -9.098 12.056 12.480 1.00 90.19 127 ALA A N 1
ATOM 1009 C CA . ALA A 1 127 ? -7.801 12.367 11.890 1.00 90.19 127 ALA A CA 1
ATOM 1010 C C . ALA A 1 127 ? -7.659 11.792 10.469 1.00 90.19 127 ALA A C 1
ATOM 1012 O O . ALA A 1 127 ? -7.223 12.491 9.551 1.00 90.19 127 ALA A O 1
ATOM 1013 N N . PHE A 1 128 ? -8.063 10.536 10.250 1.00 88.50 128 PHE A N 1
ATOM 1014 C CA . PHE A 1 128 ? -8.014 9.916 8.923 1.00 88.50 128 PHE A CA 1
ATOM 1015 C C . PHE A 1 128 ? -8.996 10.558 7.940 1.00 88.50 128 PHE A C 1
ATOM 1017 O O . PHE A 1 128 ? -8.643 10.780 6.780 1.00 88.50 128 PHE A O 1
ATOM 1024 N N . SER A 1 129 ? -10.197 10.907 8.399 1.00 86.94 129 SER A N 1
ATOM 1025 C CA . SER A 1 129 ? -11.214 11.562 7.572 1.00 86.94 129 SER A CA 1
ATOM 1026 C C . SER A 1 129 ? -10.760 12.944 7.098 1.00 86.94 129 SER A C 1
ATOM 1028 O O . SER A 1 129 ? -10.899 13.272 5.920 1.00 86.94 129 SER A O 1
ATOM 1030 N N . GLU A 1 130 ? -10.133 13.733 7.973 1.00 87.62 130 GLU A N 1
ATOM 1031 C CA . GLU A 1 130 ? -9.557 15.026 7.593 1.00 87.62 130 GLU A CA 1
ATOM 1032 C C . GLU A 1 130 ? -8.454 14.897 6.538 1.00 87.62 130 GLU A C 1
ATOM 1034 O O . GLU A 1 130 ? -8.391 15.697 5.598 1.00 87.62 130 GLU A O 1
ATOM 1039 N N . LEU A 1 131 ? -7.585 13.890 6.665 1.00 84.88 131 LEU A N 1
ATOM 1040 C CA . LEU A 1 131 ? -6.505 13.653 5.705 1.00 84.88 131 LEU A CA 1
ATOM 1041 C C . LEU A 1 131 ? -7.047 13.324 4.309 1.00 84.88 131 LEU A C 1
ATOM 1043 O O . LEU A 1 131 ? -6.506 13.807 3.314 1.00 84.88 131 LEU A O 1
ATOM 1047 N N . LEU A 1 132 ? -8.153 12.580 4.222 1.00 80.12 132 LEU A N 1
ATOM 1048 C CA . LEU A 1 132 ? -8.812 12.259 2.949 1.00 80.12 132 LEU A CA 1
ATOM 1049 C C . LEU A 1 132 ? -9.441 13.482 2.269 1.00 80.12 132 LEU A C 1
ATOM 1051 O O . LEU A 1 132 ? -9.619 13.486 1.048 1.00 80.12 132 LEU A O 1
ATOM 1055 N N . ILE A 1 133 ? -9.775 14.522 3.033 1.00 75.00 133 ILE A N 1
ATOM 1056 C CA . ILE A 1 133 ? -10.320 15.778 2.505 1.00 75.00 133 ILE A CA 1
ATOM 1057 C C . ILE A 1 133 ? -9.192 16.691 2.009 1.00 75.00 133 ILE A C 1
ATOM 1059 O O . ILE A 1 133 ? -9.345 17.320 0.965 1.00 75.00 133 ILE A O 1
ATOM 1063 N N . LYS A 1 134 ? -8.053 16.724 2.716 1.00 63.16 134 LYS A N 1
ATOM 1064 C CA . LYS A 1 134 ? -6.901 17.604 2.429 1.00 63.16 134 LYS A CA 1
ATOM 1065 C C . LYS A 1 134 ? -6.020 17.150 1.249 1.00 63.16 134 LYS A C 1
ATOM 1067 O O . LYS A 1 134 ? -5.115 17.890 0.870 1.00 63.16 134 LYS A O 1
ATOM 1072 N N . THR A 1 135 ? -6.252 15.957 0.689 1.00 56.16 135 THR A N 1
ATOM 1073 C CA . THR A 1 135 ? -5.520 15.432 -0.490 1.00 56.16 135 THR A CA 1
ATOM 1074 C C . THR A 1 135 ? -6.146 15.894 -1.803 1.00 56.16 135 THR A C 1
ATOM 1076 O O . THR A 1 135 ? -5.433 15.910 -2.829 1.00 56.16 135 THR A O 1
#

Secondary structure (DSSP, 8-state):
-----------------EEEEEE-SS-EEEEEE-SEEEPPHHHHTTTTT---HHHHHHHEEES-HHHHHHHHHHHHHHHH-HHHHHHHHHHHHHT-GGGSHHHHHHHHHHHHHHHHTTSS-HHHHHHHHHHHHH-

pLDDT: mean 76.91, std 12.71, range [40.53, 91.19]

Foldseek 3Di:
DDDPPPPPPDDDDDFDKDWDWDDDPVDIDIDIDGQWDFDDPVLVVVCLPDDDPVSVVVRTHHPDPVRVVVVVVVRVCLVVDVVVVVVVVVVCVVVPLLPDPVSLVVVLVVLVVCVVSVVDDPVRSVVVNVVSVVD

Radius of gyration: 19.41 Å; chains: 1; bounding box: 37×44×63 Å